Protein AF-A0A060BS92-F1 (afdb_monomer_lite)

Organism: NCBI:txid526442

InterPro domains:
  IPR011040 Sialidase [PF13088] (1-73)
  IPR036278 Sialidase superfamily [SSF50939] (1-73)

Sequence (74 aa):
MFLRTGEGVLYRSDSNDGGESFCTPYPTALPNNNSGIDVARMSDGALALVLNPVARNWGIRTPLALLISRDNGG

Structure (mmCIF, N/CA/C/O backbone):
data_AF-A0A060BS92-F1
#
_entry.id   AF-A0A060BS92-F1
#
loop_
_atom_site.group_PDB
_atom_site.id
_atom_site.type_symbol
_atom_site.label_atom_id
_atom_site.label_alt_id
_atom_site.label_comp_id
_atom_site.label_asym_id
_atom_site.label_entity_id
_atom_site.label_seq_id
_atom_site.pdbx_PDB_ins_code
_atom_site.Cartn_x
_atom_site.Cartn_y
_atom_site.Cartn_z
_atom_site.occupancy
_atom_site.B_iso_or_equiv
_atom_site.auth_seq_id
_atom_site.auth_comp_id
_atom_site.auth_asym_id
_atom_site.auth_atom_id
_atom_site.pdbx_PDB_model_num
ATOM 1 N N . MET A 1 1 ? -2.027 2.982 7.813 1.00 92.50 1 MET A N 1
ATOM 2 C CA . MET A 1 1 ? -1.523 3.845 6.721 1.00 92.50 1 MET A CA 1
ATOM 3 C C . MET A 1 1 ? -0.587 3.041 5.829 1.00 92.50 1 MET A C 1
ATOM 5 O O . MET A 1 1 ? 0.236 2.304 6.359 1.00 92.50 1 MET A O 1
ATOM 9 N N . PHE A 1 2 ? -0.692 3.187 4.505 1.00 95.12 2 PHE A N 1
ATOM 10 C CA . PHE A 1 2 ? 0.315 2.684 3.563 1.00 95.12 2 PHE A CA 1
ATOM 11 C C . PHE A 1 2 ? 1.281 3.797 3.154 1.00 95.12 2 PHE A C 1
ATOM 13 O O . PHE A 1 2 ? 0.881 4.953 3.016 1.00 95.12 2 PHE A O 1
ATOM 20 N N . LEU A 1 3 ? 2.549 3.441 2.961 1.00 95.88 3 LEU A N 1
ATOM 21 C CA . LEU A 1 3 ? 3.631 4.359 2.632 1.00 95.88 3 LEU A CA 1
ATOM 22 C C . LEU A 1 3 ? 4.374 3.881 1.388 1.00 95.88 3 LEU A C 1
ATOM 24 O O . LEU A 1 3 ? 4.623 2.687 1.201 1.00 95.88 3 LEU A O 1
ATOM 28 N N . ARG A 1 4 ? 4.775 4.849 0.566 1.00 95.50 4 ARG A N 1
ATOM 29 C CA . ARG A 1 4 ? 5.702 4.638 -0.546 1.00 95.50 4 ARG A CA 1
ATOM 30 C C . ARG A 1 4 ? 7.125 4.763 -0.021 1.00 95.50 4 ARG A C 1
ATOM 32 O O . ARG A 1 4 ? 7.412 5.687 0.740 1.00 95.50 4 ARG A O 1
ATOM 39 N N . THR A 1 5 ? 8.006 3.863 -0.433 1.00 93.75 5 THR A N 1
ATOM 40 C CA . THR A 1 5 ? 9.411 3.865 -0.010 1.00 93.75 5 THR A CA 1
ATOM 41 C C . THR A 1 5 ? 10.335 3.591 -1.190 1.00 93.75 5 THR A C 1
ATOM 43 O O . THR A 1 5 ? 9.900 3.182 -2.267 1.00 93.75 5 THR A O 1
ATOM 46 N N . GLY A 1 6 ? 11.634 3.814 -0.983 1.00 94.75 6 GLY A N 1
ATOM 47 C CA . GLY A 1 6 ? 12.676 3.448 -1.939 1.00 94.75 6 GLY A CA 1
ATOM 48 C C . GLY A 1 6 ? 13.058 1.963 -1.930 1.00 94.75 6 GLY A C 1
ATOM 49 O O . GLY A 1 6 ? 13.962 1.584 -2.669 1.00 94.75 6 GLY A O 1
ATOM 50 N N . GLU A 1 7 ? 12.378 1.134 -1.135 1.00 94.94 7 GLU A N 1
ATOM 51 C CA . GLU A 1 7 ? 12.755 -0.262 -0.860 1.00 94.94 7 GLU A CA 1
ATOM 52 C C . GLU A 1 7 ? 12.129 -1.268 -1.842 1.00 94.94 7 GLU A C 1
ATOM 54 O O . GLU A 1 7 ? 12.331 -2.472 -1.730 1.00 94.94 7 GLU A O 1
ATOM 59 N N . GLY A 1 8 ? 11.345 -0.797 -2.819 1.00 94.94 8 GLY A N 1
ATOM 60 C CA . GLY A 1 8 ? 10.702 -1.664 -3.816 1.00 94.94 8 GLY A CA 1
ATOM 61 C C . GLY A 1 8 ? 9.447 -2.394 -3.318 1.00 94.94 8 GLY A C 1
ATOM 62 O O . GLY A 1 8 ? 8.853 -3.168 -4.069 1.00 94.94 8 GLY A O 1
ATOM 63 N N . VAL A 1 9 ? 9.006 -2.129 -2.088 1.00 96.12 9 VAL A N 1
ATOM 64 C CA . VAL A 1 9 ? 7.778 -2.675 -1.493 1.00 96.12 9 VAL A CA 1
ATOM 65 C C . VAL A 1 9 ? 6.990 -1.580 -0.783 1.00 96.12 9 VAL A C 1
ATOM 67 O O . VAL A 1 9 ? 7.554 -0.575 -0.345 1.00 96.12 9 VAL A O 1
ATOM 70 N N . LEU A 1 10 ? 5.679 -1.772 -0.640 1.00 96.12 10 LEU A N 1
ATOM 71 C CA . LEU A 1 10 ? 4.869 -0.918 0.220 1.00 96.12 10 LEU A CA 1
ATOM 72 C C . LEU A 1 10 ? 5.204 -1.162 1.680 1.00 96.12 10 LEU A C 1
ATOM 74 O O . LEU A 1 10 ? 5.368 -2.302 2.115 1.00 96.12 10 LEU A O 1
ATOM 78 N N . TYR A 1 11 ? 5.241 -0.073 2.434 1.00 97.06 11 TYR A N 1
ATOM 79 C CA . TYR A 1 11 ? 5.334 -0.118 3.883 1.00 97.06 11 TYR A CA 1
ATOM 80 C C . TYR A 1 11 ? 3.969 0.162 4.494 1.00 97.06 11 TYR A C 1
ATOM 82 O O . TYR A 1 11 ? 3.138 0.864 3.910 1.00 97.06 11 TYR A O 1
ATOM 90 N N . ARG A 1 12 ? 3.753 -0.373 5.690 1.00 96.00 12 ARG A N 1
ATOM 91 C CA . ARG A 1 12 ? 2.562 -0.150 6.497 1.00 96.00 12 ARG A CA 1
ATOM 92 C C . ARG A 1 12 ? 2.967 0.404 7.855 1.00 96.00 12 ARG A C 1
ATOM 94 O O . ARG A 1 12 ? 4.002 0.047 8.405 1.00 96.00 12 ARG A O 1
ATOM 101 N N . SER A 1 13 ? 2.149 1.305 8.369 1.00 96.75 13 SER A N 1
ATOM 102 C 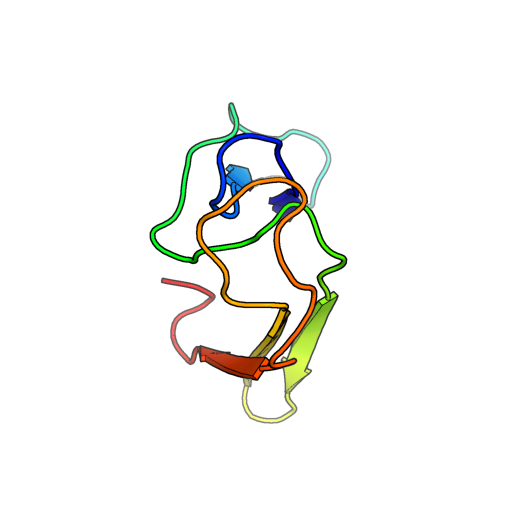CA . SER A 1 13 ? 2.214 1.770 9.746 1.00 96.75 13 SER A CA 1
ATOM 103 C C . SER A 1 13 ? 0.794 1.872 10.284 1.00 96.75 13 SER A C 1
ATOM 105 O O . SER A 1 13 ? -0.082 2.453 9.632 1.00 96.75 13 SER A O 1
ATOM 107 N N . ASP A 1 14 ? 0.550 1.252 11.428 1.00 95.56 14 ASP A N 1
ATOM 108 C CA .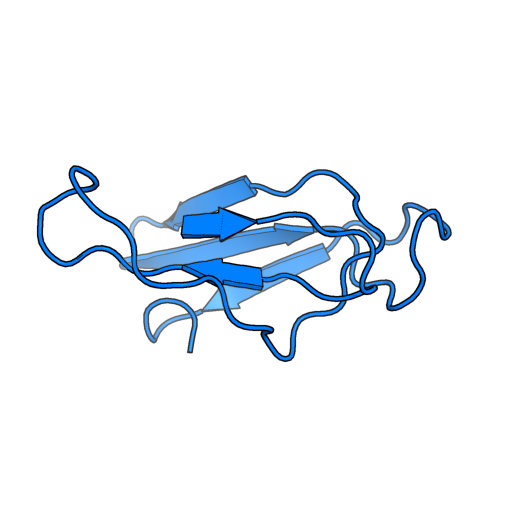 ASP A 1 14 ? -0.768 1.173 12.042 1.00 95.56 14 ASP A CA 1
ATOM 109 C C . ASP A 1 14 ? -0.945 2.243 13.113 1.00 95.56 14 ASP A C 1
ATOM 111 O O . ASP A 1 14 ? 0.007 2.655 13.775 1.00 95.56 14 ASP A O 1
ATOM 115 N N . SER A 1 15 ? -2.194 2.663 13.274 1.00 95.88 15 SER A N 1
ATOM 116 C CA . SER A 1 15 ? -2.653 3.538 14.343 1.00 95.88 15 SER A CA 1
ATOM 117 C C . SER A 1 15 ? -3.821 2.852 15.041 1.00 95.88 15 SER A C 1
ATOM 119 O O . SER A 1 15 ? -4.672 2.252 14.381 1.00 95.88 15 SER A O 1
ATOM 121 N N . ASN A 1 16 ? -3.858 2.967 16.367 1.00 96.31 16 ASN A N 1
ATOM 122 C CA . ASN A 1 16 ? -4.952 2.472 17.207 1.00 96.31 16 ASN A CA 1
ATOM 123 C C . ASN A 1 16 ? -5.783 3.619 17.814 1.00 96.31 16 ASN A C 1
ATOM 125 O O . ASN A 1 16 ? -6.690 3.365 18.600 1.00 96.31 16 ASN A O 1
ATOM 129 N N . ASP A 1 17 ? -5.473 4.867 17.458 1.00 97.06 17 ASP A N 1
ATOM 130 C CA . ASP A 1 17 ? -6.028 6.098 18.034 1.00 97.06 17 ASP A CA 1
ATOM 131 C C . ASP A 1 17 ? -6.597 7.039 16.957 1.00 97.06 17 ASP A C 1
ATOM 133 O O . ASP A 1 17 ? -6.660 8.249 17.128 1.00 97.06 17 ASP A O 1
ATOM 137 N N . GLY A 1 18 ? -7.022 6.487 15.817 1.00 94.00 18 GLY A N 1
ATOM 138 C CA . GLY A 1 18 ? -7.649 7.274 14.750 1.00 94.00 18 GLY A CA 1
ATOM 139 C C . GLY A 1 18 ? -6.677 8.143 13.943 1.00 94.00 18 GLY A C 1
ATOM 140 O O . GLY A 1 18 ? -7.121 9.009 13.192 1.00 94.00 18 GLY A O 1
ATOM 141 N N . GLY A 1 19 ? -5.374 7.882 14.042 1.00 95.56 19 GLY A N 1
ATOM 142 C CA . GLY A 1 19 ? -4.321 8.569 13.295 1.00 95.56 19 GLY A CA 1
ATOM 143 C C . GLY A 1 19 ? -3.582 9.648 14.084 1.00 95.56 19 GLY A C 1
ATOM 144 O O . GLY A 1 19 ? -2.862 10.431 13.466 1.00 95.56 19 GLY A O 1
ATOM 145 N N . GLU A 1 20 ? -3.735 9.705 15.411 1.00 97.44 20 GLU A N 1
ATOM 146 C CA . GLU A 1 20 ? -2.947 10.610 16.259 1.00 97.44 20 GLU A CA 1
ATOM 147 C C . GLU A 1 20 ? -1.496 10.134 16.383 1.00 97.44 20 GLU A C 1
ATOM 149 O O . GLU A 1 20 ? -0.563 10.935 16.286 1.00 97.44 20 GLU A O 1
ATOM 154 N N . SER A 1 21 ? -1.294 8.824 16.540 1.00 97.12 21 SER A N 1
ATOM 155 C CA . SER A 1 21 ? 0.024 8.201 16.568 1.00 97.12 21 SER A CA 1
ATOM 156 C C . SER A 1 21 ? 0.096 6.960 15.683 1.00 97.12 21 SER A C 1
ATOM 158 O O . SER A 1 21 ? -0.898 6.306 15.364 1.00 97.12 21 SER A O 1
ATOM 160 N N . PHE A 1 22 ? 1.317 6.653 15.256 1.00 97.88 22 PHE A N 1
ATOM 161 C CA . PHE A 1 22 ? 1.619 5.603 14.295 1.00 97.88 22 PHE A CA 1
ATOM 162 C C . PHE A 1 22 ? 2.792 4.765 14.798 1.00 97.88 22 PHE A C 1
ATOM 164 O O . PHE A 1 22 ? 3.778 5.308 15.304 1.00 97.88 22 PHE A O 1
ATOM 171 N N . CYS A 1 23 ? 2.711 3.443 14.648 1.00 97.44 23 CYS A N 1
ATOM 172 C CA . CYS A 1 23 ? 3.840 2.570 14.961 1.00 97.44 23 CYS A CA 1
ATOM 173 C C . CYS A 1 23 ? 4.994 2.782 13.968 1.00 97.44 23 CYS A C 1
ATOM 175 O O . CYS A 1 23 ? 4.809 3.314 12.868 1.00 97.44 23 CYS A O 1
ATOM 177 N N . THR A 1 24 ? 6.191 2.302 14.311 1.00 97.94 24 THR A N 1
ATOM 178 C CA . THR A 1 24 ? 7.305 2.262 13.357 1.00 97.94 24 THR A CA 1
ATOM 179 C C . THR A 1 24 ? 6.864 1.552 12.068 1.00 97.94 24 THR A C 1
ATOM 181 O O . THR A 1 24 ? 6.314 0.449 12.155 1.00 97.94 24 THR A O 1
ATOM 184 N N . PRO A 1 25 ? 7.069 2.156 10.880 1.00 97.56 25 PRO A N 1
ATOM 185 C CA . PRO A 1 25 ? 6.706 1.529 9.617 1.00 97.56 25 PRO A CA 1
ATOM 186 C C . PRO A 1 25 ? 7.432 0.200 9.397 1.00 97.56 25 PRO A C 1
ATOM 188 O O . PRO A 1 25 ? 8.624 0.084 9.683 1.00 97.56 25 PRO A O 1
ATOM 191 N N . TYR A 1 26 ? 6.734 -0.773 8.821 1.00 97.25 26 TYR A N 1
ATOM 192 C CA . TYR A 1 26 ? 7.267 -2.096 8.508 1.00 97.25 26 TYR A CA 1
ATOM 193 C C . TYR A 1 26 ? 6.921 -2.507 7.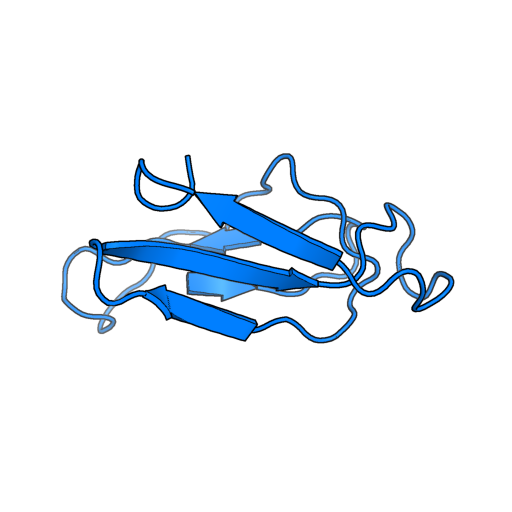065 1.00 97.25 26 TYR A C 1
ATOM 195 O O . TYR A 1 26 ? 5.916 -2.039 6.516 1.00 97.25 26 TYR A O 1
ATOM 203 N N . PRO A 1 27 ? 7.758 -3.334 6.410 1.00 96.88 27 PRO A N 1
ATOM 204 C CA . PRO A 1 27 ? 7.530 -3.744 5.029 1.00 96.88 27 PRO A CA 1
ATOM 205 C C . PRO A 1 27 ? 6.332 -4.693 4.916 1.00 96.88 27 PRO A C 1
ATOM 207 O O . PRO A 1 27 ? 6.069 -5.501 5.806 1.00 96.88 27 PRO A O 1
ATOM 210 N N . THR A 1 28 ? 5.637 -4.626 3.785 1.00 95.75 28 THR A N 1
ATOM 211 C CA . THR A 1 28 ? 4.602 -5.593 3.387 1.00 95.75 28 THR A CA 1
ATOM 212 C C . THR A 1 28 ? 5.134 -6.532 2.301 1.00 95.75 28 THR A C 1
ATOM 214 O O . THR A 1 28 ? 6.220 -6.326 1.760 1.00 95.75 28 THR A O 1
ATOM 217 N N . ALA A 1 29 ? 4.343 -7.540 1.924 1.00 94.94 29 ALA A N 1
ATOM 218 C CA . ALA A 1 29 ? 4.635 -8.388 0.767 1.00 94.94 29 ALA A CA 1
ATOM 219 C C . AL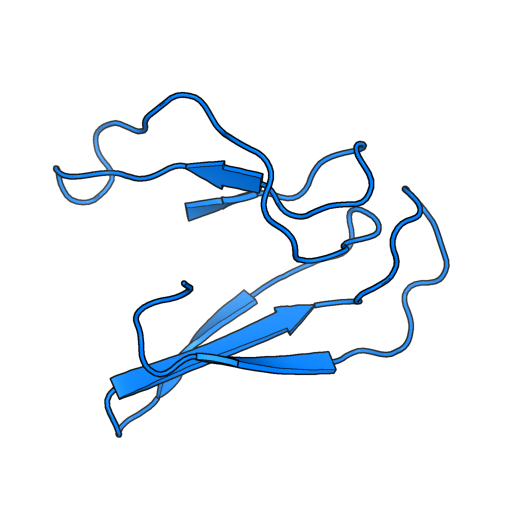A A 1 29 ? 4.259 -7.740 -0.585 1.00 94.94 29 ALA A C 1
ATOM 221 O O . ALA A 1 29 ? 4.488 -8.339 -1.636 1.00 94.94 29 ALA A O 1
ATOM 222 N N . LEU A 1 30 ? 3.662 -6.541 -0.585 1.00 96.06 30 LEU A N 1
ATOM 223 C CA . LEU A 1 30 ? 3.165 -5.896 -1.798 1.00 96.06 30 LEU A CA 1
ATOM 224 C C . LEU A 1 30 ? 4.289 -5.118 -2.498 1.00 96.06 30 LEU A C 1
ATOM 226 O O . LEU A 1 30 ? 4.794 -4.143 -1.934 1.00 96.06 30 LEU A O 1
ATOM 230 N N . PRO A 1 31 ? 4.674 -5.486 -3.732 1.00 96.50 31 PRO A N 1
ATOM 231 C CA . PRO A 1 31 ? 5.699 -4.756 -4.465 1.00 96.50 31 PRO A CA 1
ATOM 232 C C . PRO A 1 31 ? 5.203 -3.362 -4.861 1.00 96.50 31 PRO A C 1
ATOM 234 O O . PRO A 1 31 ? 4.048 -3.183 -5.251 1.00 96.50 31 PRO A O 1
ATOM 237 N N . ASN A 1 32 ? 6.087 -2.369 -4.797 1.00 96.94 32 ASN A N 1
ATOM 238 C CA . ASN A 1 32 ? 5.818 -1.021 -5.286 1.00 96.94 32 ASN A CA 1
ATOM 239 C C . ASN A 1 32 ? 7.120 -0.305 -5.645 1.00 96.94 32 ASN A C 1
ATOM 241 O O . ASN A 1 32 ? 8.053 -0.211 -4.854 1.00 96.94 32 ASN A O 1
ATOM 245 N N . ASN A 1 33 ? 7.160 0.274 -6.837 1.00 95.56 33 ASN A N 1
ATOM 246 C CA . ASN A 1 33 ? 8.323 0.971 -7.383 1.00 95.56 33 ASN A CA 1
ATOM 247 C C . ASN A 1 33 ? 8.429 2.436 -6.928 1.00 95.56 33 ASN A C 1
ATOM 249 O O . ASN A 1 33 ? 8.910 3.278 -7.693 1.00 95.56 33 ASN A O 1
ATOM 253 N N . ASN A 1 34 ? 7.956 2.750 -5.719 1.00 95.94 34 ASN A N 1
ATOM 254 C CA . ASN A 1 34 ? 7.782 4.110 -5.198 1.00 95.94 34 ASN A CA 1
ATOM 255 C C . ASN A 1 34 ? 6.777 4.964 -6.012 1.00 95.94 34 ASN A C 1
ATOM 257 O O . ASN A 1 34 ? 6.822 6.199 -6.005 1.00 95.94 34 ASN A O 1
ATOM 261 N N . SER A 1 35 ? 5.876 4.316 -6.755 1.00 95.44 35 SER A N 1
ATOM 262 C CA . SER A 1 35 ? 4.782 4.970 -7.487 1.00 95.44 35 SER A CA 1
ATOM 263 C C . SER A 1 35 ? 3.606 5.300 -6.571 1.00 95.44 35 SER A C 1
ATOM 265 O O . SER A 1 35 ? 3.507 4.785 -5.459 1.00 95.44 35 SER A O 1
ATOM 267 N N . GLY A 1 36 ? 2.713 6.174 -7.045 1.00 96.00 36 GLY A N 1
ATOM 268 C CA . GLY A 1 36 ? 1.479 6.528 -6.345 1.00 96.00 36 GLY A CA 1
ATOM 269 C C . GLY A 1 36 ? 0.642 5.305 -5.964 1.00 96.00 36 GLY A C 1
ATOM 270 O O . GLY A 1 36 ? 0.621 4.308 -6.684 1.00 96.00 36 GLY A O 1
ATOM 271 N N . ILE A 1 37 ? -0.050 5.419 -4.834 1.00 97.06 37 ILE A N 1
ATOM 272 C CA . ILE A 1 37 ? -1.019 4.441 -4.345 1.00 97.06 37 ILE A CA 1
ATOM 273 C C . ILE A 1 37 ? -2.264 5.164 -3.854 1.00 97.06 37 ILE A C 1
ATOM 275 O O . ILE A 1 37 ? -2.165 6.313 -3.420 1.00 97.06 37 ILE A O 1
ATOM 279 N N . ASP A 1 38 ? -3.396 4.473 -3.881 1.00 97.56 38 ASP A N 1
ATOM 280 C CA . ASP A 1 38 ? -4.616 4.909 -3.207 1.00 97.56 38 ASP A CA 1
ATOM 281 C C . ASP A 1 38 ? -5.414 3.694 -2.720 1.00 97.56 38 ASP A C 1
ATOM 283 O O . ASP A 1 38 ? -5.299 2.602 -3.287 1.00 97.56 38 ASP A O 1
ATOM 287 N N . VAL A 1 39 ? -6.194 3.870 -1.656 1.00 96.69 39 VAL A N 1
ATOM 288 C CA . VAL A 1 39 ? -7.034 2.818 -1.079 1.00 96.69 39 VAL A CA 1
ATOM 289 C C . VAL A 1 39 ? -8.423 3.354 -0.764 1.00 96.69 39 VAL A C 1
ATOM 291 O O . VAL A 1 39 ? -8.579 4.365 -0.085 1.00 96.69 39 VAL A O 1
ATOM 294 N N . ALA A 1 40 ? -9.446 2.630 -1.209 1.00 96.56 40 ALA A N 1
ATOM 295 C CA . ALA A 1 40 ? -10.839 2.945 -0.927 1.00 96.56 40 ALA A CA 1
ATOM 296 C C . ALA A 1 40 ? -11.555 1.737 -0.317 1.00 96.56 40 ALA A C 1
ATOM 298 O O . ALA A 1 40 ? -11.306 0.591 -0.692 1.00 96.56 40 ALA A O 1
ATOM 299 N N . ARG A 1 41 ? -12.478 1.993 0.614 1.00 96.31 41 ARG A N 1
ATOM 300 C CA . ARG A 1 41 ? -13.402 0.973 1.120 1.00 96.31 41 ARG A CA 1
ATOM 301 C C . ARG A 1 41 ? -14.632 0.913 0.213 1.00 96.31 41 ARG A C 1
ATOM 303 O O . ARG A 1 41 ? -15.278 1.929 -0.028 1.00 96.31 41 ARG A O 1
ATOM 310 N N . MET A 1 42 ? -14.943 -0.279 -0.279 1.00 96.31 42 MET A N 1
ATOM 311 C CA . MET A 1 42 ? -16.118 -0.580 -1.093 1.00 96.31 42 MET A CA 1
ATOM 312 C C . MET A 1 42 ? -17.380 -0.700 -0.226 1.00 96.31 42 MET A C 1
ATOM 314 O O . MET A 1 42 ? -17.307 -0.862 0.993 1.00 96.31 42 MET A O 1
ATOM 318 N N . SER A 1 43 ? -18.556 -0.648 -0.859 1.00 97.12 43 SER A N 1
ATOM 319 C CA . SER A 1 43 ? -19.856 -0.749 -0.176 1.00 97.12 43 SER A CA 1
ATOM 320 C C . SER A 1 43 ? -20.086 -2.091 0.527 1.00 97.12 43 SER A C 1
ATOM 322 O O . SER A 1 43 ? -20.809 -2.132 1.517 1.00 97.12 43 SER A O 1
ATOM 324 N N . ASP A 1 44 ? -19.448 -3.170 0.064 1.00 95.75 44 ASP A N 1
ATOM 325 C CA . ASP A 1 44 ? -19.477 -4.495 0.700 1.00 95.75 44 ASP A CA 1
ATOM 326 C C . ASP A 1 44 ? -18.444 -4.647 1.836 1.00 95.75 44 ASP A C 1
ATOM 328 O O . ASP A 1 44 ? -18.299 -5.724 2.412 1.00 95.75 44 ASP A O 1
ATOM 332 N N . GLY A 1 45 ? -17.716 -3.574 2.163 1.00 96.00 45 GLY A N 1
ATOM 333 C CA . GLY A 1 45 ? -16.696 -3.545 3.205 1.00 96.00 45 GLY A CA 1
ATOM 334 C C . GLY A 1 45 ? -15.304 -4.002 2.763 1.00 96.00 45 GLY A C 1
ATOM 335 O O . GLY A 1 45 ? -14.373 -3.866 3.560 1.00 96.00 45 GLY A O 1
ATOM 336 N N . ALA A 1 46 ? -15.132 -4.486 1.527 1.00 96.88 46 ALA A N 1
ATOM 337 C CA . ALA A 1 46 ? -13.814 -4.807 0.985 1.00 96.88 46 ALA A CA 1
ATOM 338 C C . ALA A 1 46 ? -12.950 -3.543 0.818 1.00 96.88 46 ALA A C 1
ATOM 340 O O . ALA A 1 46 ? -13.462 -2.435 0.650 1.00 96.88 46 ALA A O 1
ATOM 341 N N . LEU A 1 47 ? -11.629 -3.701 0.844 1.00 96.88 47 LEU A N 1
ATOM 342 C CA . LEU A 1 47 ? -10.676 -2.648 0.502 1.00 96.88 47 LEU A CA 1
ATOM 343 C C . LEU A 1 47 ? -10.173 -2.854 -0.924 1.00 96.88 47 LEU A C 1
ATOM 345 O O . LEU A 1 47 ? -9.750 -3.954 -1.273 1.00 96.88 47 LEU A O 1
ATOM 349 N N . ALA A 1 48 ? -10.175 -1.788 -1.715 1.00 97.50 48 ALA A N 1
ATOM 350 C CA . ALA A 1 48 ? -9.615 -1.746 -3.054 1.00 97.50 48 ALA A CA 1
ATOM 351 C C . ALA A 1 48 ? -8.366 -0.858 -3.053 1.00 97.50 48 ALA A C 1
ATOM 353 O O . ALA A 1 48 ? -8.458 0.339 -2.786 1.00 97.50 48 ALA A O 1
ATOM 354 N N . LEU A 1 49 ? -7.206 -1.450 -3.330 1.00 97.69 49 LEU A N 1
ATOM 355 C CA . LEU A 1 49 ? -5.910 -0.778 -3.399 1.00 97.69 49 LEU A CA 1
ATOM 356 C C . LEU A 1 49 ? -5.455 -0.675 -4.854 1.00 97.69 49 LEU A C 1
ATOM 358 O O . LEU A 1 49 ? -5.335 -1.695 -5.533 1.00 97.69 49 LEU A O 1
ATOM 362 N N . VAL A 1 50 ? -5.141 0.534 -5.313 1.00 98.00 50 VAL A N 1
ATOM 363 C CA . VAL A 1 50 ? -4.516 0.768 -6.621 1.00 98.00 50 VAL A CA 1
ATOM 364 C C . VAL A 1 50 ? -3.019 1.045 -6.460 1.00 98.00 50 VAL A C 1
ATOM 366 O O . VAL A 1 50 ? -2.619 1.840 -5.610 1.00 98.00 50 VAL A O 1
ATOM 369 N N . LEU A 1 51 ? -2.181 0.372 -7.257 1.00 97.56 51 LEU A N 1
ATOM 370 C CA . LEU A 1 51 ? -0.713 0.492 -7.222 1.00 97.56 51 LEU A CA 1
ATOM 371 C C . LEU A 1 51 ? -0.047 -0.005 -8.520 1.00 97.56 51 LEU A C 1
ATOM 373 O O . LEU A 1 51 ? -0.683 -0.673 -9.337 1.00 97.56 51 LEU A O 1
ATOM 377 N N . ASN A 1 52 ? 1.260 0.246 -8.688 1.00 97.69 52 ASN A N 1
ATOM 378 C CA . ASN A 1 52 ? 2.092 -0.491 -9.650 1.00 97.69 52 ASN A CA 1
ATOM 379 C C . ASN A 1 52 ? 2.886 -1.605 -8.936 1.00 97.69 52 ASN A C 1
ATOM 381 O O . ASN A 1 52 ? 3.820 -1.282 -8.194 1.00 97.69 52 ASN A O 1
ATOM 385 N N . PRO A 1 53 ? 2.575 -2.898 -9.163 1.00 96.44 53 PRO A N 1
ATOM 386 C CA . PRO A 1 53 ? 3.185 -4.018 -8.448 1.00 96.44 53 PRO A CA 1
ATOM 387 C C . PRO A 1 53 ? 4.569 -4.382 -9.011 1.00 96.44 53 PRO A C 1
ATOM 389 O O . PRO A 1 53 ? 4.791 -5.474 -9.528 1.00 96.44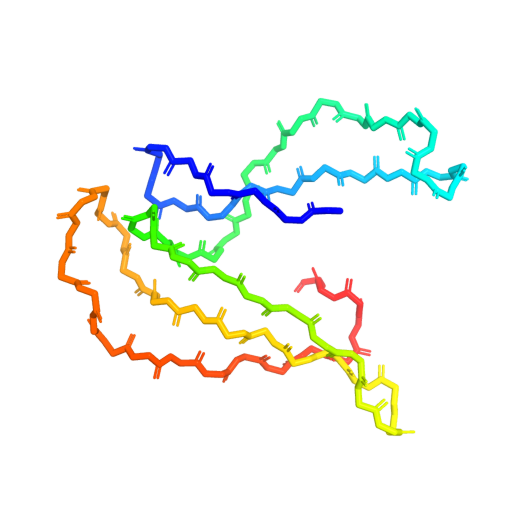 53 PRO A O 1
ATOM 392 N N . VAL A 1 54 ? 5.511 -3.440 -8.947 1.00 96.38 54 VAL A N 1
ATOM 393 C CA . VAL A 1 54 ? 6.859 -3.573 -9.514 1.00 96.38 54 VAL A CA 1
ATOM 394 C C . VAL A 1 54 ? 7.895 -3.454 -8.400 1.00 96.38 54 VAL A C 1
ATOM 396 O O . VAL A 1 54 ? 8.044 -2.396 -7.800 1.00 96.38 54 VAL A O 1
ATOM 399 N N . ALA A 1 55 ? 8.648 -4.527 -8.150 1.00 92.69 55 ALA A N 1
ATOM 400 C CA . ALA A 1 55 ? 9.587 -4.650 -7.026 1.00 92.69 55 ALA A CA 1
ATOM 401 C C . ALA A 1 55 ? 10.940 -3.933 -7.235 1.00 92.69 55 ALA A C 1
ATOM 403 O O . ALA A 1 55 ? 11.984 -4.388 -6.774 1.00 92.69 55 ALA A O 1
ATOM 404 N N . ARG A 1 56 ? 10.956 -2.833 -7.995 1.00 91.50 56 ARG A N 1
ATOM 405 C CA . ARG A 1 56 ? 12.174 -2.083 -8.328 1.00 91.50 56 ARG A CA 1
ATOM 406 C C . ARG A 1 56 ? 11.921 -0.601 -8.135 1.00 91.50 56 ARG A C 1
ATOM 408 O O . ARG A 1 56 ? 11.130 -0.030 -8.876 1.00 91.50 56 ARG A O 1
ATOM 415 N N . ASN A 1 57 ? 12.613 0.027 -7.188 1.00 87.88 57 ASN A N 1
ATOM 416 C CA . ASN A 1 57 ? 12.522 1.469 -6.961 1.00 87.88 57 ASN A CA 1
ATOM 417 C C . ASN A 1 57 ? 12.810 2.254 -8.253 1.00 87.88 57 ASN A C 1
ATOM 419 O O . ASN A 1 57 ? 13.753 1.928 -8.977 1.00 87.88 57 ASN A O 1
ATOM 423 N N . TRP A 1 58 ? 11.968 3.244 -8.565 1.00 82.94 58 TRP A N 1
ATOM 424 C CA . TRP A 1 58 ? 11.992 3.988 -9.835 1.00 82.94 58 TRP A CA 1
ATOM 425 C C . TRP A 1 58 ? 11.925 3.101 -11.098 1.00 82.94 58 TRP A C 1
ATOM 427 O O . TRP A 1 58 ? 12.340 3.512 -12.181 1.00 82.94 58 TRP A O 1
ATOM 437 N N . GLY A 1 59 ? 11.394 1.880 -10.979 1.00 86.00 59 GLY A N 1
ATOM 438 C CA . GLY A 1 59 ? 11.116 0.980 -12.096 1.00 86.00 59 GLY A CA 1
ATOM 439 C C . GLY A 1 59 ? 9.937 1.444 -12.956 1.00 86.00 59 GLY A C 1
ATOM 440 O O . GLY A 1 59 ? 9.309 2.472 -12.693 1.00 86.00 59 GLY A O 1
ATOM 441 N N . ILE A 1 60 ? 9.597 0.657 -13.978 1.00 91.38 60 ILE A N 1
ATOM 442 C CA . ILE A 1 60 ? 8.476 0.959 -14.880 1.00 91.38 60 ILE A CA 1
ATOM 443 C C . ILE A 1 60 ? 7.158 1.112 -14.100 1.00 91.38 60 ILE A C 1
ATOM 445 O O . ILE A 1 60 ? 6.841 0.303 -13.235 1.00 91.38 60 ILE A O 1
ATOM 449 N N . ARG A 1 61 ? 6.380 2.165 -14.378 1.00 93.62 61 ARG A N 1
ATOM 450 C CA . ARG A 1 61 ? 5.109 2.475 -13.684 1.00 93.62 61 ARG A CA 1
ATOM 451 C C . ARG A 1 61 ? 3.910 1.838 -14.381 1.00 93.62 61 ARG A C 1
ATOM 453 O O . ARG A 1 61 ? 2.908 2.482 -14.671 1.00 93.62 61 ARG A O 1
ATOM 460 N N . THR A 1 62 ? 4.077 0.569 -14.719 1.00 94.00 62 THR A N 1
ATOM 461 C CA . THR A 1 62 ? 3.091 -0.258 -15.404 1.00 94.00 62 THR A CA 1
ATOM 462 C C . THR A 1 62 ? 3.383 -1.725 -15.076 1.00 94.00 62 THR A C 1
ATOM 464 O O . THR A 1 62 ? 4.559 -2.074 -14.938 1.00 94.00 62 THR A O 1
ATOM 467 N N . PRO A 1 63 ? 2.361 -2.582 -14.923 1.00 95.94 63 PRO A N 1
ATOM 468 C CA . PRO A 1 63 ? 0.927 -2.283 -15.017 1.00 95.94 63 PRO A CA 1
ATOM 469 C C . PRO A 1 63 ? 0.407 -1.457 -13.834 1.00 95.94 63 PRO A C 1
ATOM 471 O O . PRO A 1 63 ? 1.013 -1.444 -12.764 1.00 95.94 63 PRO A O 1
ATOM 474 N N . LEU A 1 64 ? -0.714 -0.758 -14.027 1.00 97.44 64 LEU A N 1
ATOM 475 C CA . LEU A 1 64 ? -1.548 -0.279 -12.922 1.00 97.44 64 LEU A CA 1
ATOM 476 C C . LEU A 1 64 ? -2.497 -1.417 -12.534 1.00 97.44 64 LEU A C 1
ATOM 478 O O . LEU A 1 64 ? -3.193 -1.946 -13.399 1.00 97.44 64 LEU A O 1
ATOM 482 N N . ALA A 1 65 ? -2.491 -1.814 -11.266 1.00 97.81 65 ALA A N 1
ATOM 483 C CA . ALA A 1 65 ? -3.258 -2.949 -10.768 1.00 97.81 65 ALA A CA 1
ATOM 484 C C . ALA A 1 65 ?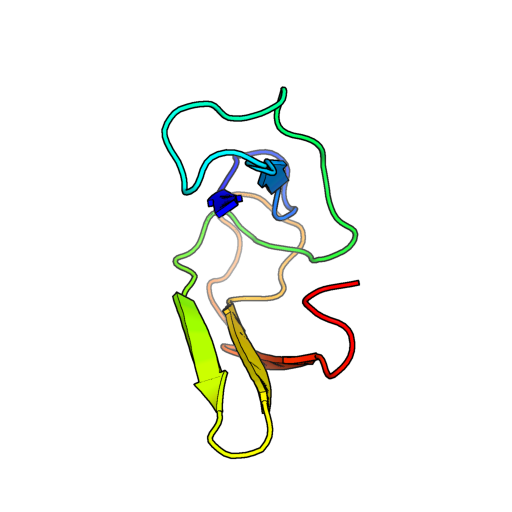 -4.217 -2.523 -9.654 1.00 97.81 65 ALA A C 1
ATOM 486 O O . ALA A 1 65 ? -3.914 -1.601 -8.896 1.00 97.81 65 ALA A O 1
ATOM 487 N N . LEU A 1 66 ? -5.344 -3.231 -9.552 1.00 97.50 66 LEU A N 1
ATOM 488 C CA . LEU A 1 66 ? -6.304 -3.127 -8.457 1.00 97.50 66 LEU A CA 1
ATOM 489 C C . LEU A 1 66 ? -6.256 -4.421 -7.637 1.00 97.50 66 LEU A C 1
ATOM 491 O O . LEU A 1 66 ? -6.528 -5.497 -8.170 1.00 97.50 66 LEU A O 1
ATOM 495 N N . LEU A 1 67 ? -5.906 -4.320 -6.359 1.00 96.62 67 LEU A N 1
ATOM 496 C CA . LEU A 1 67 ? -5.906 -5.429 -5.407 1.00 96.62 67 LEU A CA 1
ATOM 497 C C . LEU A 1 67 ? -7.107 -5.294 -4.475 1.00 96.62 67 LEU A C 1
ATOM 499 O O . LEU A 1 67 ? -7.383 -4.201 -3.985 1.00 96.62 67 LEU A O 1
ATOM 503 N N . ILE A 1 68 ? -7.807 -6.401 -4.223 1.00 97.25 68 ILE A N 1
ATOM 504 C CA . ILE A 1 68 ? -8.978 -6.435 -3.344 1.00 97.25 68 ILE A CA 1
ATOM 505 C C . ILE A 1 68 ? -8.650 -7.255 -2.101 1.00 97.25 68 ILE A C 1
ATOM 507 O O . ILE A 1 68 ? -8.245 -8.410 -2.213 1.00 97.25 68 ILE A O 1
ATOM 511 N N . SER A 1 69 ? -8.879 -6.678 -0.926 1.00 95.94 69 SER A N 1
ATOM 512 C CA . SER A 1 69 ? -8.789 -7.366 0.362 1.00 95.94 69 SER A CA 1
ATOM 513 C C . SER A 1 69 ? -10.155 -7.391 1.045 1.00 95.94 69 SER A C 1
ATOM 515 O O . SER A 1 69 ? -10.909 -6.418 1.007 1.00 95.94 69 SER A O 1
ATOM 517 N N . ARG A 1 70 ? -10.473 -8.515 1.691 1.00 96.19 70 ARG A N 1
ATOM 518 C CA . ARG A 1 70 ? -11.684 -8.693 2.516 1.00 96.19 70 ARG A CA 1
ATOM 519 C C . ARG A 1 70 ? -11.371 -8.811 4.012 1.00 96.19 70 ARG A C 1
ATOM 521 O O . ARG A 1 70 ? -12.283 -8.955 4.816 1.00 96.19 70 ARG A O 1
ATOM 528 N N . ASP A 1 71 ? -10.097 -8.720 4.374 1.00 93.12 71 ASP A N 1
ATOM 529 C CA . ASP A 1 71 ? -9.534 -8.939 5.710 1.00 93.12 71 ASP A CA 1
ATOM 530 C C . ASP A 1 71 ? -8.781 -7.708 6.245 1.00 93.12 71 ASP A C 1
ATOM 532 O O . ASP A 1 71 ? -7.956 -7.811 7.146 1.00 93.12 71 ASP A O 1
ATOM 536 N N . ASN A 1 72 ? -9.103 -6.520 5.721 1.00 84.88 72 ASN A N 1
ATOM 537 C CA . ASN A 1 72 ? -8.524 -5.241 6.147 1.00 84.88 72 ASN A CA 1
ATOM 538 C C . ASN A 1 72 ? -7.015 -5.093 5.838 1.00 84.88 72 ASN A C 1
ATOM 540 O O . ASN A 1 72 ? -6.250 -4.509 6.613 1.00 84.88 72 ASN A O 1
ATOM 544 N N . GLY A 1 73 ? -6.603 -5.586 4.668 1.00 78.00 73 GLY A N 1
ATOM 545 C CA . GLY A 1 73 ? -5.250 -5.457 4.125 1.00 78.00 73 GLY A CA 1
ATOM 546 C C . GLY A 1 73 ? -4.239 -6.412 4.756 1.00 78.00 73 GLY A C 1
ATOM 547 O O . GLY A 1 73 ? -3.107 -5.979 5.000 1.00 78.00 73 GLY A O 1
ATOM 548 N N . GLY A 1 74 ? -4.683 -7.631 5.086 1.00 75.88 74 GLY A N 1
ATOM 549 C CA . GLY A 1 74 ? -3.830 -8.748 5.501 1.00 75.88 74 GLY A CA 1
ATOM 550 C C . GLY A 1 74 ? -3.024 -9.347 4.356 1.00 75.88 74 GLY A C 1
ATOM 551 O O . GLY A 1 74 ? -3.363 -9.084 3.178 1.00 75.88 74 GLY A O 1
#

pLDDT: mean 94.96, std 4.13, range [75.88, 98.0]

Radius of gyration: 12.59 Å; chains: 1; bounding box: 33×20×33 Å

Secondary structure (DSSP, 8-state):
-EE--TTSEEEE---SSTTS--PPPEEEEEE--S---EEEE-TTS-EEEEE---SSTT------EEEEESSS--

Foldseek 3Di:
DWDQDQQQFIWDWDDPPPPPDTDDIDGDPAGAQSDDKDWDQDPVRKIWIWGQRTSHHVDDRDDTDIDIGPPVRD